Protein AF-A0A0D0C241-F1 (afdb_monomer_lite)

pLDDT: mean 73.29, std 18.95, range [30.55, 93.44]

Foldseek 3Di:
DVVVVLCVQVVDPVCVVVDDQAADWDFPDPVSDPVRTDDDDPSSDPVQVVVQVPPCVPDVPDRDFDADDDDDDDPPPPPPDPDPDPDGD

Secondary structure (DSSP, 8-state):
-HHHHHHHHHH-GGGTTT---S---EESSTT--STTEE-SSGGGSHHHHHHHHHSTTT-TT----------S-------TT--------

Organism: NCBI:txid944289

Structure (mmCIF, N/CA/C/O backbone):
data_AF-A0A0D0C241-F1
#
_entry.id   AF-A0A0D0C241-F1
#
loop_
_atom_site.group_PDB
_atom_site.id
_atom_site.type_symbol
_atom_site.label_atom_id
_atom_site.label_alt_id
_atom_site.label_comp_id
_atom_site.label_asym_id
_atom_site.label_entity_id
_atom_site.label_seq_id
_atom_site.pdbx_PDB_ins_code
_atom_site.Cartn_x
_atom_site.Cartn_y
_atom_site.Cartn_z
_atom_site.occupancy
_atom_site.B_iso_or_equiv
_atom_site.auth_seq_id
_atom_site.auth_comp_id
_atom_site.auth_asym_id
_atom_site.auth_atom_id
_atom_site.pdbx_PDB_model_num
ATOM 1 N N . ASP A 1 1 ? 19.985 -1.784 -11.587 1.00 82.19 1 ASP A N 1
ATOM 2 C CA . ASP A 1 1 ? 19.439 -0.421 -11.465 1.00 82.19 1 ASP A CA 1
ATOM 3 C C . ASP A 1 1 ? 18.017 -0.527 -10.915 1.00 82.19 1 ASP A C 1
ATOM 5 O O . ASP A 1 1 ? 17.204 -1.200 -11.546 1.00 82.19 1 ASP A O 1
ATOM 9 N N . PRO A 1 2 ? 17.721 0.043 -9.734 1.00 81.56 2 PRO A N 1
ATOM 10 C CA . PRO A 1 2 ? 16.388 -0.017 -9.135 1.00 81.56 2 PRO A CA 1
ATOM 11 C C . PRO A 1 2 ? 15.287 0.598 -10.001 1.00 81.56 2 PRO A C 1
ATOM 13 O O . PRO A 1 2 ? 14.168 0.094 -10.008 1.00 81.56 2 PRO A O 1
ATOM 16 N N . LEU A 1 3 ? 15.589 1.659 -10.753 1.00 85.25 3 LEU A N 1
ATOM 17 C CA . LEU A 1 3 ? 14.602 2.321 -11.596 1.00 85.25 3 LEU A CA 1
ATOM 18 C C . LEU A 1 3 ? 14.185 1.420 -12.762 1.00 85.25 3 LEU A C 1
ATOM 20 O O . LEU A 1 3 ? 13.000 1.327 -13.073 1.00 85.25 3 LEU A O 1
ATOM 24 N N . GLU A 1 4 ? 15.142 0.724 -13.372 1.00 87.25 4 GLU A N 1
ATOM 25 C CA . GLU A 1 4 ? 14.856 -0.228 -14.450 1.00 87.25 4 GLU A CA 1
ATOM 26 C C . GLU A 1 4 ? 14.079 -1.449 -13.945 1.00 87.25 4 GLU A C 1
ATOM 28 O O . GLU A 1 4 ? 13.157 -1.904 -14.617 1.00 87.25 4 GLU A O 1
ATOM 33 N N . ALA A 1 5 ? 14.366 -1.928 -12.731 1.00 84.19 5 ALA A N 1
ATOM 34 C CA . ALA A 1 5 ? 13.596 -3.007 -12.110 1.00 84.19 5 ALA A CA 1
ATOM 35 C C . ALA A 1 5 ? 12.134 -2.601 -11.846 1.00 84.19 5 ALA A C 1
ATOM 37 O O . ALA A 1 5 ? 11.214 -3.350 -12.177 1.00 84.19 5 ALA A O 1
ATOM 38 N N . ILE A 1 6 ? 11.910 -1.394 -11.310 1.00 85.00 6 ILE A N 1
ATOM 39 C CA . ILE A 1 6 ? 10.559 -0.856 -11.089 1.00 85.00 6 ILE A CA 1
ATOM 40 C C . ILE A 1 6 ? 9.817 -0.723 -12.422 1.00 85.00 6 ILE A C 1
ATOM 42 O O . ILE A 1 6 ? 8.679 -1.172 -12.529 1.00 85.00 6 ILE A O 1
ATOM 46 N N . LYS A 1 7 ? 10.457 -0.147 -13.451 1.00 87.50 7 LYS A N 1
ATOM 47 C CA . LYS A 1 7 ? 9.860 -0.008 -14.789 1.00 87.50 7 LYS A CA 1
ATOM 48 C C . LYS A 1 7 ? 9.494 -1.358 -15.399 1.00 87.50 7 LYS A C 1
ATOM 50 O O . LYS A 1 7 ? 8.416 -1.472 -15.970 1.00 87.50 7 LYS A O 1
ATOM 55 N N . ALA A 1 8 ? 10.372 -2.354 -15.285 1.00 87.88 8 ALA A N 1
ATOM 56 C CA . ALA A 1 8 ? 10.131 -3.686 -15.826 1.00 87.88 8 ALA A CA 1
ATOM 57 C C . ALA A 1 8 ? 8.902 -4.335 -15.183 1.00 87.88 8 ALA A C 1
ATOM 59 O O . ALA A 1 8 ? 8.038 -4.834 -15.895 1.00 87.88 8 ALA A O 1
ATOM 60 N N . LEU A 1 9 ? 8.777 -4.262 -13.856 1.00 84.12 9 LEU A N 1
ATOM 61 C CA . LEU A 1 9 ? 7.628 -4.844 -13.172 1.00 84.12 9 LEU A CA 1
ATOM 62 C C . LEU A 1 9 ? 6.331 -4.063 -13.428 1.00 84.12 9 LEU A C 1
ATOM 64 O O . LEU A 1 9 ? 5.295 -4.657 -13.696 1.00 84.12 9 LEU A O 1
ATOM 68 N N . TRP A 1 10 ? 6.375 -2.731 -13.371 1.00 85.12 10 TRP A N 1
ATOM 69 C CA . TRP A 1 10 ? 5.189 -1.897 -13.603 1.00 85.12 10 TRP A CA 1
ATOM 70 C C . TRP A 1 10 ? 4.729 -1.905 -15.066 1.00 85.12 10 TRP A C 1
ATOM 72 O O . TRP A 1 10 ? 3.570 -1.602 -15.346 1.00 85.12 10 TRP A O 1
ATOM 82 N N . GLY A 1 11 ? 5.631 -2.209 -16.000 1.00 87.12 11 GLY A N 1
ATOM 83 C CA . GLY A 1 11 ? 5.332 -2.333 -17.424 1.00 87.12 11 GLY A CA 1
ATOM 84 C C . GLY A 1 11 ? 4.805 -3.708 -17.835 1.00 87.12 11 GLY A C 1
ATOM 85 O O . GLY A 1 11 ? 4.271 -3.839 -18.936 1.00 87.12 11 GLY A O 1
ATOM 86 N N . ASP A 1 12 ? 4.937 -4.722 -16.980 1.00 89.75 12 ASP A N 1
ATOM 87 C CA . ASP A 1 12 ? 4.474 -6.075 -17.265 1.00 89.75 12 ASP A CA 1
ATOM 88 C C . ASP A 1 12 ? 3.009 -6.250 -16.831 1.00 89.75 12 ASP A C 1
ATOM 90 O O . ASP A 1 12 ? 2.653 -6.235 -15.651 1.00 89.75 12 ASP A O 1
ATOM 94 N N . LEU A 1 13 ? 2.138 -6.433 -17.826 1.00 90.06 13 LEU A N 1
ATOM 95 C CA . LEU A 1 13 ? 0.697 -6.583 -17.631 1.00 90.06 13 LEU A CA 1
ATOM 96 C C . LEU A 1 13 ? 0.316 -7.839 -16.839 1.00 90.06 13 LEU A C 1
ATOM 98 O O . LEU A 1 13 ? -0.791 -7.887 -16.303 1.00 90.06 13 LEU A O 1
ATOM 102 N N . SER A 1 14 ? 1.196 -8.839 -16.743 1.00 91.44 14 SER A N 1
ATOM 103 C CA . SER A 1 14 ? 0.930 -10.045 -15.955 1.00 91.44 14 SER A CA 1
ATOM 104 C C . SER A 1 14 ? 0.751 -9.744 -14.463 1.00 91.44 14 SER A C 1
ATOM 106 O O . SER A 1 14 ? -0.025 -10.432 -13.805 1.00 91.44 14 SER A O 1
ATOM 108 N N . PHE A 1 15 ? 1.364 -8.666 -13.960 1.00 84.56 15 PHE A N 1
ATOM 109 C CA . PHE A 1 15 ? 1.245 -8.221 -12.568 1.00 84.56 15 PHE A CA 1
ATOM 110 C C . PHE A 1 15 ? 0.178 -7.142 -12.355 1.00 84.56 15 PHE A C 1
ATOM 112 O O . PHE A 1 15 ? -0.028 -6.701 -11.227 1.00 84.56 15 PHE A O 1
ATOM 119 N N . ALA A 1 16 ? -0.528 -6.693 -13.400 1.00 85.94 16 ALA A N 1
ATOM 120 C CA . ALA A 1 16 ? -1.424 -5.535 -13.311 1.00 85.94 16 ALA A CA 1
ATOM 121 C C . ALA A 1 16 ? -2.516 -5.676 -12.232 1.00 85.94 16 ALA A C 1
ATOM 123 O O . ALA A 1 16 ? -2.919 -4.680 -11.633 1.00 85.94 16 ALA A O 1
ATOM 124 N N . ASN A 1 17 ? -2.973 -6.904 -11.966 1.00 87.12 17 ASN A N 1
ATOM 125 C CA . ASN A 1 17 ? -3.977 -7.189 -10.937 1.00 87.12 17 ASN A CA 1
ATOM 126 C C . ASN A 1 17 ? -3.396 -7.276 -9.517 1.00 87.12 17 ASN A C 1
ATOM 128 O O . ASN A 1 17 ? -4.147 -7.157 -8.551 1.00 87.12 17 ASN A O 1
ATOM 132 N N . ASP A 1 18 ? -2.085 -7.476 -9.391 1.00 85.12 18 ASP A N 1
ATOM 133 C CA . ASP A 1 18 ? -1.385 -7.596 -8.110 1.00 85.12 18 ASP A CA 1
ATOM 134 C C . ASP A 1 18 ? -0.824 -6.246 -7.631 1.00 85.12 18 ASP A C 1
ATOM 136 O O . ASP A 1 18 ? -0.546 -6.062 -6.444 1.00 85.12 18 ASP A O 1
ATOM 140 N N . LEU A 1 19 ? -0.680 -5.273 -8.538 1.00 83.50 19 LEU A N 1
ATOM 141 C CA . LEU A 1 19 ? -0.153 -3.947 -8.225 1.00 83.50 19 LEU A CA 1
ATOM 142 C C . LEU A 1 19 ? -1.150 -3.106 -7.417 1.00 83.50 19 LEU A C 1
ATOM 144 O O . LEU A 1 19 ? -2.245 -2.763 -7.870 1.00 83.50 19 LEU A O 1
ATOM 148 N N . VAL A 1 20 ? -0.717 -2.664 -6.234 1.00 84.69 20 VAL A N 1
ATOM 149 C CA . VAL A 1 20 ? -1.474 -1.725 -5.401 1.00 84.69 20 VAL A CA 1
ATOM 150 C C . VAL A 1 20 ? -0.892 -0.318 -5.522 1.00 84.69 20 VAL A C 1
ATOM 152 O O . VAL A 1 20 ? 0.189 -0.022 -5.030 1.00 84.69 20 VAL A O 1
ATOM 155 N N . TYR A 1 21 ? -1.650 0.585 -6.143 1.00 79.62 21 TYR 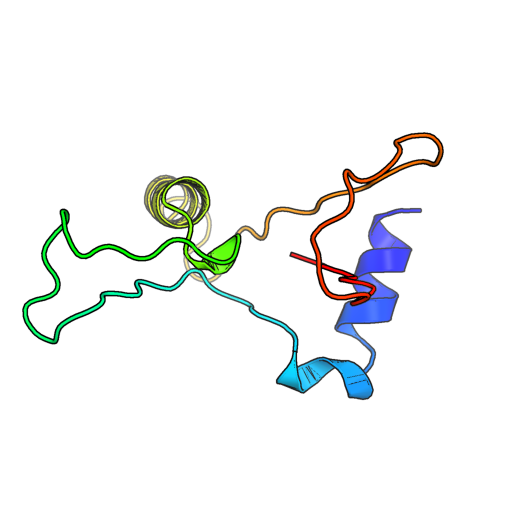A N 1
ATOM 156 C CA . TYR A 1 21 ? -1.202 1.941 -6.497 1.00 79.62 21 TYR A CA 1
ATOM 157 C C . TYR A 1 21 ? -1.637 3.039 -5.511 1.00 79.62 21 TYR A C 1
ATOM 159 O O . TYR A 1 21 ? -1.409 4.229 -5.749 1.00 79.62 21 TYR A O 1
ATOM 167 N N . LYS A 1 22 ? -2.331 2.680 -4.425 1.00 81.81 22 LYS A N 1
ATOM 168 C CA . LYS A 1 22 ? -2.783 3.628 -3.399 1.00 81.81 22 LYS A CA 1
ATOM 169 C C . LYS A 1 22 ? -2.923 2.949 -2.040 1.00 81.81 22 LYS A C 1
ATOM 171 O O . LYS A 1 22 ? -3.279 1.771 -1.988 1.00 81.81 22 LYS A O 1
ATOM 176 N N . PRO A 1 23 ? -2.734 3.688 -0.936 1.00 87.12 23 PRO A N 1
ATOM 177 C CA . PRO A 1 23 ? -3.044 3.143 0.368 1.00 87.12 23 PRO A CA 1
ATOM 178 C C . PRO A 1 23 ? -4.544 2.867 0.488 1.00 87.12 23 PRO A C 1
ATOM 180 O O . PRO A 1 23 ? -5.383 3.554 -0.105 1.00 87.12 23 PRO A O 1
ATOM 183 N N . ALA A 1 24 ? -4.882 1.903 1.332 1.00 88.12 24 ALA A N 1
ATOM 184 C CA . ALA A 1 24 ? -6.249 1.636 1.722 1.00 88.12 24 ALA A CA 1
ATOM 185 C C . ALA A 1 24 ? -6.404 1.557 3.232 1.00 88.12 24 ALA A C 1
ATOM 187 O O . ALA A 1 24 ? -5.457 1.452 4.021 1.00 88.12 24 ALA A O 1
ATOM 188 N N . LYS A 1 25 ? -7.668 1.639 3.629 1.00 91.25 25 LYS A N 1
ATOM 189 C CA . LYS A 1 25 ? -8.101 1.599 5.006 1.00 91.25 25 LYS A CA 1
ATOM 190 C C . LYS A 1 25 ? -8.986 0.379 5.240 1.00 91.25 25 LYS A C 1
ATOM 192 O O . LYS A 1 25 ? -10.139 0.396 4.839 1.00 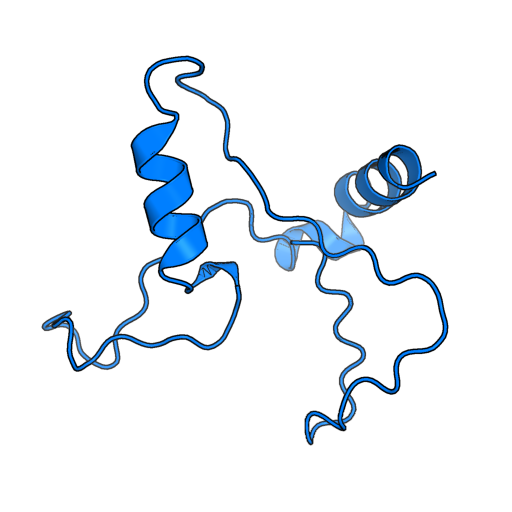91.25 25 LYS A O 1
ATOM 197 N N . MET A 1 26 ? -8.426 -0.655 5.870 1.00 92.25 26 MET A N 1
ATOM 198 C CA . MET A 1 26 ? -9.111 -1.925 6.131 1.00 92.25 26 MET A CA 1
ATOM 199 C C . MET A 1 26 ? -9.510 -2.029 7.602 1.00 92.25 26 MET A C 1
ATOM 201 O O . MET A 1 26 ? -8.701 -1.735 8.481 1.00 92.25 26 MET A O 1
ATOM 205 N N . PHE A 1 27 ? -10.741 -2.453 7.867 1.00 93.44 27 PHE A N 1
ATOM 206 C CA . PHE A 1 27 ? -11.297 -2.585 9.213 1.00 93.44 27 PHE A CA 1
ATOM 207 C C . PHE A 1 27 ? -12.058 -3.903 9.338 1.00 93.44 27 PHE A C 1
ATOM 209 O O . PHE A 1 27 ? -12.632 -4.369 8.355 1.00 93.44 27 PHE A O 1
ATOM 216 N N . GLN A 1 28 ? -12.053 -4.501 10.530 1.00 90.75 28 GLN A N 1
ATOM 217 C CA . GLN A 1 28 ? -12.726 -5.782 10.785 1.00 90.75 28 GLN A CA 1
ATOM 218 C C . GLN A 1 28 ? -14.249 -5.673 10.687 1.00 90.75 28 GLN A C 1
ATOM 220 O O . GLN A 1 28 ? -14.923 -6.628 10.307 1.00 90.75 28 GLN A O 1
ATOM 225 N N . SER A 1 29 ? -14.792 -4.505 11.029 1.00 92.88 29 SER A N 1
ATOM 226 C CA . SER A 1 29 ? -16.224 -4.251 11.027 1.00 92.88 29 SER A CA 1
ATOM 227 C C . SER A 1 29 ? -16.576 -3.034 10.173 1.00 92.88 29 SER A C 1
ATOM 229 O O . SER A 1 29 ? -15.746 -2.171 9.873 1.00 92.88 29 SER A O 1
ATOM 231 N N . GLN A 1 30 ? -17.859 -2.931 9.827 1.00 89.94 30 GLN A N 1
ATOM 232 C CA . GLN A 1 30 ? -18.408 -1.768 9.131 1.00 89.94 30 GLN A CA 1
ATOM 233 C C . GLN A 1 30 ? -18.392 -0.489 9.984 1.00 89.94 30 GLN A C 1
ATOM 235 O O . GLN A 1 30 ? -18.537 0.597 9.430 1.00 89.94 30 GLN A O 1
ATOM 240 N N . LYS A 1 31 ? -18.194 -0.588 11.308 1.00 89.56 31 LYS A N 1
ATOM 241 C CA . LYS A 1 31 ? -18.085 0.580 12.195 1.00 89.56 31 LYS A CA 1
ATOM 242 C C . LYS A 1 31 ? -16.774 1.344 11.998 1.00 89.56 31 LYS A C 1
ATOM 244 O O . LYS A 1 31 ? -16.707 2.508 12.374 1.00 89.56 31 LYS A O 1
ATOM 249 N N . GLN A 1 32 ? -15.766 0.709 11.387 1.00 89.50 32 GLN A N 1
ATOM 250 C CA . GLN A 1 32 ? -14.483 1.311 11.014 1.00 89.50 32 GLN A CA 1
ATOM 251 C C . GLN A 1 32 ? -13.802 2.085 12.155 1.00 89.50 32 GLN A C 1
ATOM 253 O O . GLN A 1 32 ? -13.317 3.204 11.964 1.00 89.50 32 GLN A O 1
ATOM 258 N N . THR A 1 33 ? -13.760 1.505 13.357 1.00 92.12 33 THR A N 1
ATOM 259 C CA . THR A 1 33 ? -13.081 2.151 14.486 1.00 92.12 33 THR A CA 1
ATOM 260 C C . THR A 1 33 ? -11.564 1.993 14.384 1.00 92.12 33 THR A C 1
ATOM 262 O O . THR A 1 33 ? -11.043 1.138 13.662 1.00 92.12 33 THR A O 1
ATOM 265 N N . LYS A 1 34 ? -10.813 2.830 15.106 1.00 86.81 34 LYS A N 1
ATOM 266 C CA . LYS A 1 34 ? -9.345 2.764 15.100 1.00 86.81 34 LYS A CA 1
ATOM 267 C C . LYS A 1 34 ? -8.839 1.454 15.713 1.00 86.81 34 LYS A C 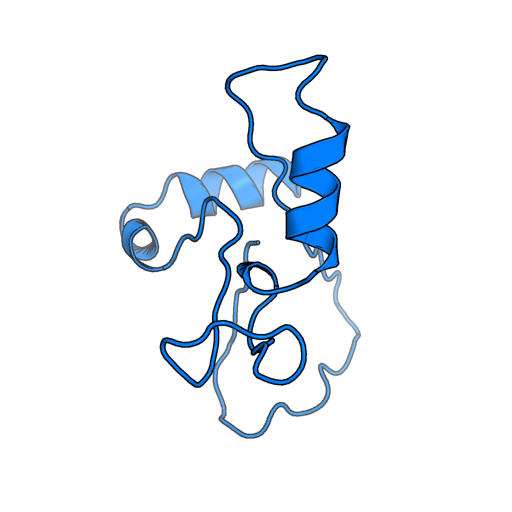1
ATOM 269 O O . LYS A 1 34 ? -7.809 0.946 15.284 1.00 86.81 34 LYS A O 1
ATOM 274 N N . GLU A 1 35 ? -9.562 0.920 16.688 1.00 90.75 35 GLU A N 1
ATOM 275 C CA . GLU A 1 35 ? -9.245 -0.313 17.410 1.00 90.75 35 GLU A CA 1
ATOM 276 C C . GLU A 1 35 ? -9.450 -1.549 16.521 1.00 90.75 35 GLU A C 1
ATOM 278 O O . GLU A 1 35 ? -8.723 -2.527 16.639 1.00 90.75 35 GLU A O 1
ATOM 283 N N . GLU A 1 36 ? -10.387 -1.476 15.573 1.00 91.88 36 GLU A N 1
ATOM 284 C CA . GLU A 1 36 ? -10.700 -2.539 14.607 1.00 91.88 36 GLU A CA 1
ATOM 285 C C . GLU A 1 36 ? -9.859 -2.450 13.323 1.00 91.88 36 GLU A C 1
ATOM 287 O O . GLU A 1 36 ? -10.158 -3.091 12.308 1.00 91.88 36 GLU A O 1
ATOM 292 N N . ARG A 1 37 ? -8.823 -1.610 13.329 1.00 92.62 37 ARG A N 1
ATOM 293 C CA . ARG A 1 37 ? -7.981 -1.353 12.170 1.00 92.62 37 ARG A CA 1
ATOM 294 C C . ARG A 1 37 ? -7.098 -2.555 11.846 1.00 92.62 37 ARG A C 1
ATOM 296 O O . ARG A 1 37 ? -6.337 -3.021 12.688 1.00 92.62 37 ARG A O 1
ATOM 303 N N . MET A 1 38 ? -7.133 -2.995 10.590 1.00 91.31 38 MET A N 1
ATOM 304 C CA . MET A 1 38 ? -6.306 -4.100 10.107 1.00 91.31 38 MET A CA 1
ATOM 305 C C . MET A 1 38 ? -5.068 -3.586 9.371 1.00 91.31 38 MET A C 1
ATOM 307 O O . MET A 1 38 ? -5.154 -2.681 8.534 1.00 91.31 38 MET A O 1
ATOM 311 N N . TYR A 1 39 ? -3.930 -4.207 9.675 1.00 89.00 39 TYR A N 1
ATOM 312 C CA . TYR A 1 39 ? -2.643 -3.979 9.030 1.00 89.00 39 TYR A CA 1
ATOM 313 C C . TYR A 1 39 ? -2.071 -5.334 8.620 1.00 89.00 39 TYR A C 1
ATOM 315 O O . TYR A 1 39 ? -1.580 -6.076 9.464 1.00 89.00 39 TYR A O 1
ATOM 323 N N . ALA A 1 40 ? -2.197 -5.670 7.341 1.00 85.00 40 ALA A N 1
ATOM 324 C CA . ALA A 1 40 ? -1.714 -6.940 6.790 1.00 85.00 40 ALA A CA 1
ATOM 325 C C . ALA A 1 40 ? -0.619 -6.721 5.742 1.00 85.00 40 ALA A C 1
ATOM 327 O O . ALA A 1 40 ? 0.303 -7.513 5.623 1.00 85.00 40 ALA A O 1
ATOM 328 N N . GLU A 1 41 ? -0.708 -5.604 5.024 1.00 85.38 41 GLU A N 1
ATOM 329 C CA . GLU A 1 41 ? 0.171 -5.253 3.915 1.00 85.38 41 GLU A CA 1
ATOM 330 C C . GLU A 1 41 ? 0.633 -3.799 4.047 1.00 85.38 41 GLU A C 1
ATOM 332 O O . GLU A 1 41 ? -0.039 -2.977 4.688 1.00 85.38 41 GLU A O 1
ATOM 337 N N . MET A 1 42 ? 1.730 -3.426 3.382 1.00 82.19 42 MET A N 1
ATOM 338 C CA . MET A 1 42 ? 2.229 -2.042 3.413 1.00 82.19 42 MET A CA 1
ATOM 339 C C . MET A 1 42 ? 1.179 -1.016 2.971 1.00 82.19 42 MET A C 1
ATOM 341 O O . MET A 1 42 ? 1.068 0.045 3.588 1.00 82.19 42 MET A O 1
ATOM 345 N N . TRP A 1 43 ? 0.353 -1.336 1.971 1.00 84.31 43 TRP A N 1
ATOM 346 C CA . TRP A 1 43 ? -0.730 -0.459 1.503 1.00 84.31 43 TRP A CA 1
ATOM 347 C C . TRP A 1 43 ? -1.859 -0.269 2.518 1.00 84.31 43 TRP A C 1
ATOM 349 O O . TRP A 1 43 ? -2.600 0.707 2.435 1.00 84.31 43 TRP A O 1
ATOM 359 N N . THR A 1 44 ? -1.957 -1.124 3.537 1.00 89.75 44 THR A N 1
ATOM 360 C CA . THR A 1 44 ? -2.899 -0.942 4.655 1.00 89.75 44 THR A CA 1
ATOM 361 C C . THR A 1 44 ? -2.302 -0.159 5.831 1.00 89.75 44 THR A C 1
ATOM 363 O O . THR A 1 44 ? -3.045 0.301 6.709 1.00 89.75 44 THR A O 1
ATOM 366 N N . SER A 1 45 ? -0.975 0.037 5.835 1.00 87.44 45 SER A N 1
ATOM 367 C CA . SER A 1 45 ? -0.210 0.649 6.927 1.00 87.44 45 SER A CA 1
ATOM 368 C C . SER A 1 45 ? -0.580 2.110 7.195 1.00 87.44 45 SER A C 1
ATOM 370 O O . SER A 1 45 ? -1.000 2.864 6.310 1.00 87.44 45 SER A O 1
ATOM 372 N N . GLY A 1 46 ? -0.392 2.531 8.448 1.00 87.75 46 GLY A N 1
ATOM 373 C CA . GLY A 1 46 ? -0.591 3.922 8.854 1.00 87.75 46 GLY A CA 1
ATOM 374 C C . GLY A 1 46 ? 0.420 4.876 8.214 1.00 87.75 46 GLY A C 1
ATOM 375 O O . GLY A 1 46 ? 0.042 5.980 7.830 1.00 87.75 46 GLY A O 1
ATOM 376 N N . PHE A 1 47 ? 1.672 4.437 8.043 1.00 84.88 47 PHE A N 1
ATOM 377 C CA . PHE A 1 47 ? 2.745 5.260 7.480 1.00 84.88 47 PHE A CA 1
ATOM 378 C C . PHE A 1 47 ? 2.425 5.728 6.058 1.00 84.88 47 PHE A C 1
ATOM 380 O O . PHE A 1 47 ? 2.418 6.930 5.805 1.00 84.88 47 PHE A O 1
ATOM 387 N N . TRP A 1 48 ? 2.089 4.812 5.145 1.00 83.81 48 TRP A N 1
ATOM 388 C CA . TRP A 1 48 ? 1.810 5.185 3.757 1.00 83.81 48 TRP A CA 1
ATOM 389 C C . TRP A 1 48 ? 0.538 6.046 3.645 1.00 83.81 48 TRP A C 1
ATOM 391 O O . TRP A 1 48 ? 0.519 7.050 2.932 1.00 83.81 48 TRP A O 1
ATOM 401 N N . ASN A 1 49 ? -0.493 5.742 4.443 1.00 85.56 49 ASN A N 1
ATOM 402 C CA . ASN A 1 49 ? -1.671 6.605 4.570 1.00 85.56 49 ASN A CA 1
ATOM 403 C C . ASN A 1 49 ? -1.303 8.035 5.022 1.00 85.56 49 ASN A C 1
ATOM 405 O O . ASN A 1 49 ? -1.840 9.003 4.488 1.00 85.56 49 ASN A O 1
ATOM 409 N N . ALA A 1 50 ? -0.402 8.176 5.999 1.00 85.88 50 ALA A N 1
ATOM 410 C CA . ALA A 1 50 ? 0.025 9.473 6.516 1.00 85.88 50 ALA A CA 1
ATOM 411 C C . ALA A 1 50 ? 0.918 10.228 5.524 1.00 85.88 50 ALA A C 1
ATOM 413 O O . ALA A 1 50 ? 0.723 11.428 5.336 1.00 85.88 50 ALA A O 1
ATOM 414 N N . ALA A 1 51 ? 1.853 9.544 4.860 1.00 83.06 51 ALA A N 1
ATOM 415 C CA . ALA A 1 51 ? 2.716 10.138 3.843 1.00 83.06 51 ALA A CA 1
ATOM 416 C C . ALA A 1 51 ? 1.867 10.813 2.756 1.00 83.06 51 ALA A C 1
ATOM 418 O O . ALA A 1 51 ? 2.028 11.997 2.478 1.00 83.06 51 ALA A O 1
ATOM 419 N N . GLN A 1 52 ? 0.849 10.119 2.252 1.00 79.88 52 GLN A N 1
ATOM 420 C CA . GLN A 1 52 ? -0.041 10.641 1.212 1.00 79.88 52 GLN A CA 1
ATOM 421 C C . GLN A 1 52 ? -0.812 11.906 1.627 1.00 79.88 52 GLN A C 1
ATOM 423 O O . GLN A 1 52 ? -1.172 12.703 0.767 1.00 79.88 52 GLN A O 1
ATOM 428 N N . GLY A 1 53 ? -1.040 12.123 2.927 1.00 76.81 53 GLY A N 1
ATOM 429 C CA . GLY A 1 53 ? -1.694 13.324 3.454 1.00 76.81 53 GLY A CA 1
ATOM 430 C C . GLY A 1 53 ? -0.778 14.543 3.617 1.00 76.81 53 GLY A C 1
ATOM 431 O O . GLY A 1 53 ? -1.282 15.661 3.657 1.00 76.81 53 GLY A O 1
ATOM 432 N N . HIS A 1 54 ? 0.546 14.359 3.679 1.00 70.88 54 HIS A N 1
ATOM 433 C CA . HIS A 1 54 ? 1.507 15.456 3.887 1.00 70.88 54 HIS A CA 1
ATOM 434 C C . HIS A 1 54 ? 2.022 16.079 2.579 1.00 70.88 54 HIS A C 1
ATOM 436 O O . HIS A 1 54 ? 2.311 17.272 2.533 1.00 70.88 54 HIS A O 1
ATOM 442 N N . PHE A 1 55 ? 2.089 15.302 1.496 1.00 64.56 55 PHE A N 1
ATOM 443 C CA . PHE A 1 55 ? 2.546 15.757 0.175 1.00 64.56 55 PHE A CA 1
ATOM 444 C C . PHE A 1 55 ? 1.501 16.335 -0.827 1.00 64.56 55 PHE A C 1
ATOM 446 O O . PHE A 1 55 ? 1.930 16.754 -1.909 1.00 64.56 55 PHE A O 1
ATOM 453 N N . PRO A 1 56 ? 0.178 16.464 -0.544 1.00 57.41 56 PRO A N 1
ATOM 454 C CA . PRO A 1 56 ? -0.800 17.011 -1.499 1.00 57.41 56 PRO A CA 1
ATOM 455 C C . PRO A 1 56 ? -0.543 18.446 -1.976 1.00 57.41 56 PRO A C 1
ATOM 457 O O . PRO A 1 56 ? -1.128 18.863 -2.974 1.00 57.41 56 PRO A O 1
ATOM 460 N N . LEU A 1 57 ? 0.299 19.216 -1.279 1.00 53.34 57 LEU A N 1
ATOM 461 C CA . LEU A 1 57 ? 0.551 20.621 -1.613 1.00 53.34 57 LEU A CA 1
ATOM 462 C C . LEU A 1 57 ? 1.465 20.809 -2.834 1.00 53.34 57 LEU A C 1
ATOM 464 O O . LEU A 1 57 ? 1.433 21.878 -3.436 1.00 53.34 57 LEU A O 1
ATOM 468 N N . LEU A 1 58 ? 2.239 19.793 -3.234 1.00 53.03 58 LEU A N 1
ATOM 469 C CA . LEU A 1 58 ? 3.192 19.915 -4.345 1.00 53.03 58 LEU A CA 1
ATOM 470 C C . LEU A 1 58 ? 2.737 19.204 -5.631 1.00 53.03 58 LEU A C 1
ATOM 472 O O . LEU A 1 58 ? 3.076 19.663 -6.719 1.00 53.03 58 LEU A O 1
ATOM 476 N N . PHE A 1 59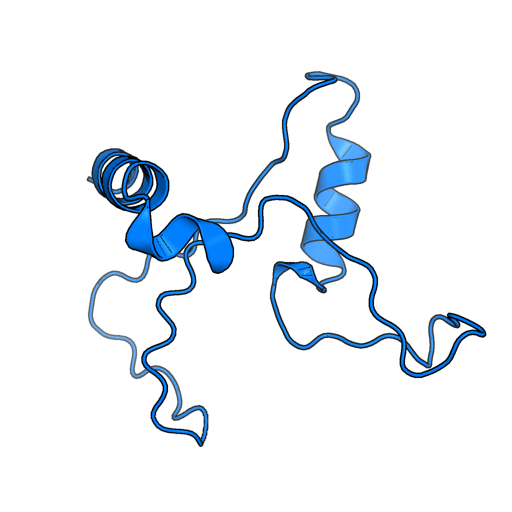 ? 1.940 18.127 -5.552 1.00 56.03 59 PHE A N 1
ATOM 477 C CA . PHE A 1 59 ? 1.543 17.345 -6.733 1.00 56.03 59 PHE A CA 1
ATOM 478 C C . PHE A 1 59 ? 0.156 16.699 -6.570 1.00 56.03 59 PHE A C 1
ATOM 480 O O . PHE A 1 59 ? 0.032 15.580 -6.082 1.00 56.03 59 PHE A O 1
ATOM 487 N N . LYS A 1 60 ? -0.902 17.369 -7.049 1.00 57.81 60 LYS A N 1
ATOM 488 C CA . LYS A 1 60 ? -2.314 16.925 -6.954 1.00 57.81 60 LYS A CA 1
ATOM 489 C C . LYS A 1 60 ? -2.647 15.548 -7.568 1.00 57.81 60 LYS A C 1
ATOM 491 O O . LYS A 1 60 ? -3.761 15.077 -7.379 1.00 57.81 60 LYS A O 1
ATOM 496 N N . LEU A 1 61 ? -1.732 14.918 -8.309 1.00 60.53 61 LEU A N 1
ATOM 497 C CA . LEU A 1 61 ? -1.979 13.684 -9.073 1.00 60.53 61 LEU A CA 1
ATOM 498 C C . LEU A 1 61 ? -0.891 12.614 -8.886 1.00 60.53 61 LEU A C 1
ATOM 500 O O . LEU A 1 61 ? -0.708 11.770 -9.760 1.00 60.53 61 LEU A O 1
ATOM 504 N N . ARG A 1 62 ? -0.125 12.647 -7.789 1.00 68.06 62 ARG A N 1
ATOM 505 C CA . ARG A 1 62 ? 0.936 11.656 -7.549 1.00 68.06 62 ARG A CA 1
ATOM 506 C C . ARG A 1 62 ? 0.697 10.893 -6.251 1.00 68.06 62 ARG A C 1
ATOM 508 O O . ARG A 1 62 ? 0.479 11.498 -5.208 1.00 68.06 62 ARG A O 1
ATOM 515 N N . THR A 1 63 ? 0.776 9.567 -6.337 1.00 71.94 63 THR A N 1
ATOM 516 C CA . THR A 1 63 ? 0.947 8.689 -5.178 1.00 71.94 63 THR A CA 1
ATOM 517 C C . THR A 1 63 ? 2.435 8.476 -4.959 1.00 71.94 63 THR A C 1
ATOM 519 O O . THR A 1 63 ? 3.164 8.172 -5.899 1.00 71.94 63 THR A O 1
ATOM 522 N N . ILE A 1 64 ? 2.882 8.642 -3.722 1.00 76.88 64 ILE A N 1
ATOM 523 C CA . ILE A 1 64 ? 4.191 8.173 -3.276 1.00 76.88 64 ILE A CA 1
ATOM 524 C C . ILE A 1 64 ? 4.044 6.690 -2.974 1.00 76.88 64 ILE A C 1
ATOM 526 O O . ILE A 1 64 ? 3.203 6.366 -2.150 1.00 76.88 64 ILE A O 1
ATOM 530 N N . THR A 1 65 ? 4.829 5.812 -3.590 1.00 76.44 65 THR A N 1
ATOM 531 C CA . THR A 1 65 ? 4.785 4.360 -3.339 1.00 76.44 65 THR A CA 1
ATOM 532 C C . THR A 1 65 ? 6.115 3.932 -2.698 1.00 76.44 65 THR A C 1
ATOM 534 O O . THR A 1 65 ? 7.171 4.306 -3.220 1.00 76.44 65 THR A O 1
ATOM 537 N N . PRO A 1 66 ? 6.109 3.297 -1.511 1.00 71.88 66 PRO A N 1
ATOM 538 C CA . PRO A 1 66 ? 7.345 2.950 -0.816 1.00 71.88 66 PRO A CA 1
ATOM 539 C C . PRO A 1 66 ? 8.014 1.696 -1.394 1.00 71.88 66 PRO A C 1
ATOM 541 O O . PRO A 1 66 ? 7.544 0.593 -1.148 1.00 71.88 66 PRO A O 1
ATOM 544 N N . VAL A 1 67 ? 9.180 1.867 -2.029 1.00 75.81 67 VAL A N 1
ATOM 545 C CA . VAL A 1 67 ? 9.960 0.763 -2.614 1.00 75.81 67 VAL A CA 1
ATOM 546 C C . VAL A 1 67 ? 10.914 0.124 -1.616 1.00 75.81 67 VAL A C 1
ATOM 548 O O . VAL A 1 67 ? 11.818 0.782 -1.097 1.00 75.81 67 VAL A O 1
ATOM 551 N N . ILE A 1 68 ? 10.750 -1.182 -1.385 1.00 72.00 68 ILE A N 1
ATOM 552 C CA . ILE A 1 68 ? 11.719 -1.991 -0.638 1.00 72.00 68 ILE A CA 1
ATOM 553 C C . ILE A 1 68 ? 12.721 -2.581 -1.627 1.00 72.00 68 ILE A C 1
ATOM 555 O O . ILE A 1 68 ? 12.391 -3.456 -2.423 1.00 72.00 68 ILE A O 1
ATOM 559 N N . ILE A 1 69 ? 13.965 -2.122 -1.556 1.00 69.25 69 ILE A N 1
ATOM 560 C CA . ILE A 1 69 ? 15.073 -2.698 -2.317 1.00 69.25 69 ILE A CA 1
ATOM 561 C C . ILE A 1 69 ? 15.873 -3.553 -1.345 1.00 69.25 69 ILE A C 1
ATOM 563 O O . ILE A 1 69 ? 16.497 -3.027 -0.425 1.00 69.25 69 ILE A O 1
ATOM 567 N N . VAL A 1 70 ? 15.847 -4.867 -1.541 1.00 64.50 70 VAL A N 1
ATOM 568 C CA . VAL A 1 70 ? 16.693 -5.795 -0.787 1.00 64.50 70 VAL A CA 1
ATOM 569 C C . VAL A 1 70 ? 17.859 -6.178 -1.693 1.00 64.50 70 VAL A C 1
ATOM 571 O O . VAL A 1 70 ? 17.663 -6.836 -2.712 1.00 64.50 70 VAL A O 1
ATOM 574 N N . SER A 1 71 ? 19.061 -5.708 -1.356 1.00 52.12 71 SER A N 1
ATOM 575 C CA . SER A 1 71 ? 20.307 -6.287 -1.874 1.00 52.12 71 SER A CA 1
ATOM 576 C C . SER A 1 71 ? 20.590 -7.556 -1.072 1.00 52.12 71 SER A C 1
ATOM 578 O O . SER A 1 71 ? 20.208 -7.605 0.098 1.00 52.12 71 SER A O 1
ATOM 580 N N . ASP A 1 72 ? 21.168 -8.579 -1.704 1.00 63.28 72 ASP A N 1
ATOM 581 C CA . ASP A 1 72 ? 21.307 -9.912 -1.112 1.00 63.28 72 ASP A CA 1
ATOM 582 C C . ASP A 1 72 ? 21.958 -9.919 0.288 1.00 63.28 72 ASP A C 1
ATOM 584 O O . ASP A 1 72 ? 22.630 -8.978 0.707 1.00 63.28 72 ASP A O 1
ATOM 588 N N . GLU A 1 73 ? 21.665 -10.993 1.025 1.00 47.81 73 GLU A N 1
ATOM 589 C CA . GLU A 1 73 ? 22.054 -11.259 2.417 1.00 47.81 73 GLU A CA 1
ATOM 590 C C . GLU A 1 73 ? 21.214 -10.616 3.530 1.00 47.81 73 GLU A C 1
ATOM 592 O O . GLU A 1 73 ? 21.728 -10.141 4.543 1.00 47.81 73 GLU A O 1
ATOM 597 N N . THR A 1 74 ? 19.886 -10.741 3.453 1.00 52.12 74 THR A N 1
ATOM 598 C CA . THR A 1 74 ? 19.115 -10.904 4.696 1.00 52.12 74 THR A CA 1
ATOM 599 C C . THR A 1 74 ? 18.220 -12.126 4.589 1.00 52.12 74 THR A C 1
ATOM 601 O O . THR A 1 74 ? 17.399 -12.246 3.682 1.00 52.12 74 THR A O 1
ATOM 604 N N . GLN A 1 75 ? 18.401 -13.060 5.526 1.00 44.69 75 GLN A N 1
ATOM 605 C CA . GLN A 1 75 ? 17.438 -14.119 5.791 1.00 44.69 75 GLN A CA 1
ATOM 606 C C . GLN A 1 75 ? 16.109 -13.439 6.123 1.00 44.69 75 GLN A C 1
ATOM 608 O O . GLN A 1 75 ? 15.887 -13.013 7.258 1.00 44.69 75 GLN A O 1
ATOM 613 N N . LEU A 1 76 ? 15.244 -13.292 5.116 1.00 44.41 76 LEU A N 1
ATOM 614 C CA . LEU A 1 76 ? 13.849 -12.946 5.321 1.00 44.41 76 LEU A CA 1
ATOM 615 C C . LEU A 1 76 ? 13.317 -13.975 6.309 1.00 44.41 76 LEU A C 1
ATOM 617 O O . LEU A 1 76 ? 13.225 -15.165 6.006 1.00 44.41 76 LEU A O 1
ATOM 621 N N . THR A 1 77 ? 13.074 -13.511 7.534 1.00 44.59 77 THR A N 1
ATOM 622 C CA . THR A 1 77 ? 12.488 -14.316 8.596 1.00 44.59 77 THR A CA 1
ATOM 623 C C . THR A 1 77 ? 11.280 -15.019 8.003 1.00 44.59 77 THR A C 1
ATOM 625 O O . THR A 1 77 ? 10.447 -14.382 7.364 1.00 44.59 77 THR A O 1
ATOM 628 N N . ASN A 1 78 ? 11.271 -16.340 8.143 1.00 39.06 78 ASN A N 1
ATOM 629 C CA . ASN A 1 78 ? 10.336 -17.262 7.526 1.00 39.06 78 ASN A CA 1
ATOM 630 C C . ASN A 1 78 ? 8.887 -16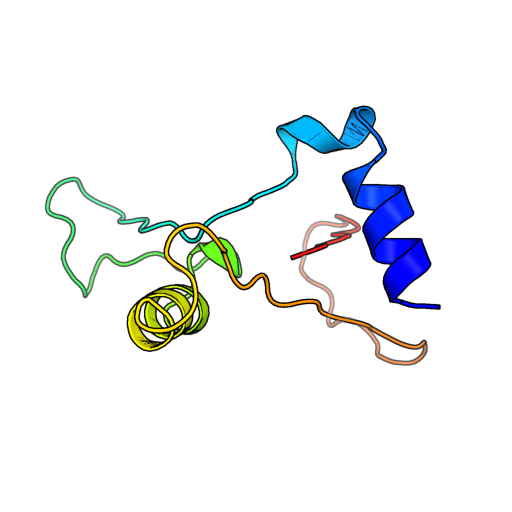.819 7.821 1.00 39.06 78 ASN A C 1
ATOM 632 O O . ASN A 1 78 ? 8.325 -17.174 8.857 1.00 39.06 78 ASN A O 1
ATOM 636 N N . PHE A 1 79 ? 8.283 -16.010 6.944 1.00 43.19 79 PHE A N 1
ATOM 637 C CA . PHE A 1 79 ? 6.847 -15.768 6.973 1.00 43.19 79 PHE A CA 1
ATOM 638 C C . PHE A 1 79 ? 6.208 -17.098 6.575 1.00 43.19 79 PHE A C 1
ATOM 640 O O . PHE A 1 79 ? 6.254 -17.513 5.417 1.00 43.19 79 PHE A O 1
ATOM 647 N N . SER A 1 80 ? 5.703 -17.819 7.574 1.00 38.16 80 SER A N 1
ATOM 648 C CA . SER A 1 80 ? 5.051 -19.118 7.433 1.00 38.16 80 SER A CA 1
ATOM 649 C C . SER A 1 80 ? 4.018 -19.083 6.302 1.00 38.16 80 SER A C 1
ATOM 651 O O . SER A 1 80 ? 2.964 -18.464 6.448 1.00 38.16 80 SER A O 1
ATOM 653 N N . GLY A 1 81 ? 4.331 -19.730 5.176 1.00 39.38 81 GLY A N 1
ATOM 654 C CA . GLY A 1 81 ? 3.437 -19.792 4.017 1.00 39.38 81 GLY A CA 1
ATOM 655 C C . GLY A 1 81 ? 4.089 -20.053 2.656 1.00 39.38 81 GLY A C 1
ATOM 656 O O . GLY A 1 81 ? 3.356 -20.269 1.698 1.00 39.38 81 GLY A O 1
ATOM 657 N N . GLY A 1 82 ? 5.423 -20.049 2.525 1.00 30.55 82 GLY A N 1
ATOM 658 C CA . GLY A 1 82 ? 6.094 -20.437 1.269 1.00 30.55 82 GLY A CA 1
ATOM 659 C C . GLY A 1 82 ? 5.782 -19.536 0.066 1.00 30.55 82 GLY A C 1
ATOM 660 O O . GLY A 1 82 ? 6.011 -19.924 -1.077 1.00 30.55 82 GLY A O 1
ATOM 661 N N . LYS A 1 83 ? 5.254 -18.333 0.306 1.00 36.38 83 LYS A N 1
ATOM 662 C CA . LYS A 1 83 ? 4.964 -17.358 -0.740 1.00 36.38 83 LYS A CA 1
ATOM 663 C C . LYS A 1 83 ? 6.216 -16.508 -0.944 1.00 36.38 83 LYS A C 1
ATOM 665 O O . LYS A 1 83 ? 6.621 -15.780 -0.041 1.00 36.38 83 LYS A O 1
ATOM 670 N N .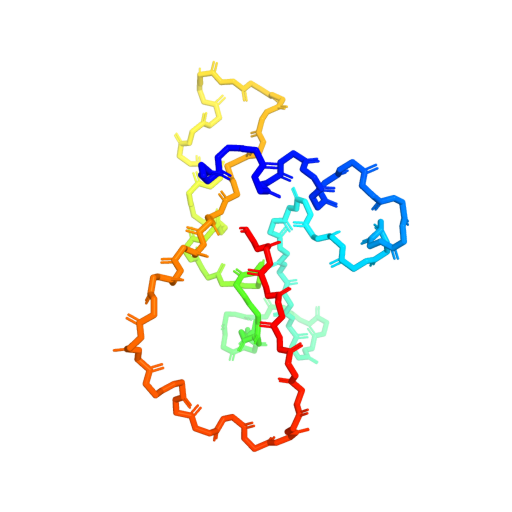 LEU A 1 84 ? 6.832 -16.605 -2.121 1.00 34.78 84 LEU A N 1
ATOM 671 C CA . LEU A 1 84 ? 7.762 -15.582 -2.593 1.00 34.78 84 LEU A CA 1
ATOM 672 C C . LEU A 1 84 ? 6.939 -14.317 -2.814 1.00 34.78 84 LEU A C 1
ATOM 674 O O . LEU A 1 84 ? 6.257 -14.160 -3.824 1.00 34.78 84 LEU A O 1
ATOM 678 N N . VAL A 1 85 ? 6.931 -13.456 -1.806 1.00 38.34 85 VAL A N 1
ATOM 679 C CA . VAL A 1 85 ? 6.303 -12.148 -1.892 1.00 38.34 85 VAL A CA 1
ATOM 680 C C . VAL A 1 85 ? 7.321 -11.222 -2.542 1.00 38.34 85 VAL A C 1
ATOM 682 O O . VAL A 1 85 ? 8.195 -10.672 -1.878 1.00 38.34 85 VAL A O 1
ATOM 685 N N . ILE A 1 86 ? 7.221 -11.063 -3.860 1.00 38.81 86 ILE A N 1
ATOM 686 C CA . ILE A 1 86 ? 7.791 -9.895 -4.527 1.00 38.81 86 ILE A CA 1
ATOM 687 C C . ILE A 1 86 ? 6.795 -8.762 -4.286 1.00 38.81 86 ILE A C 1
ATOM 689 O O . ILE A 1 86 ? 5.906 -8.499 -5.090 1.00 38.81 86 ILE A O 1
ATOM 693 N N . SER A 1 87 ? 6.905 -8.133 -3.120 1.00 34.59 87 SER A N 1
ATOM 694 C CA . SER A 1 87 ? 6.238 -6.863 -2.866 1.00 34.59 87 SER A CA 1
ATOM 695 C C . SER A 1 87 ? 7.044 -5.781 -3.560 1.00 34.59 87 SER A C 1
ATOM 697 O O . SER A 1 87 ? 7.988 -5.245 -2.985 1.00 34.59 87 SER A O 1
ATOM 699 N N . VAL A 1 88 ? 6.668 -5.444 -4.791 1.00 37.38 88 VAL A N 1
ATOM 700 C CA . VAL A 1 88 ? 6.913 -4.083 -5.268 1.00 37.38 88 VAL A CA 1
ATOM 701 C C . VAL A 1 88 ? 5.734 -3.254 -4.815 1.00 37.38 88 VAL A C 1
ATOM 703 O O . VAL A 1 88 ? 4.707 -3.118 -5.477 1.00 37.38 88 VAL A O 1
ATOM 706 N N . VAL A 1 89 ? 5.904 -2.781 -3.593 1.00 40.75 89 VAL A N 1
ATOM 707 C CA . VAL A 1 89 ? 5.320 -1.529 -3.148 1.00 40.75 89 VAL A CA 1
ATOM 708 C C . VAL A 1 89 ? 6.285 -0.426 -3.585 1.00 40.75 89 VAL A C 1
ATOM 710 O O . VAL A 1 89 ? 7.460 -0.761 -3.839 1.00 40.75 89 VAL A O 1
#

Radius of gyration: 15.45 Å; chains: 1; bounding box: 40×41×35 Å

Sequence (89 aa):
DPLEAIKALWGDLSFANDLVYKPAKMFQSQKQTKEERMYAEMWTSGFWNAAQGHFPLLFKLRTITPVIIVSDETQLTNFSGGKLVISVV

InterPro domains:
  IPR041078 Plavaka transposase [PF18759] (1-83)